Protein AF-A0A1M6ECB6-F1 (afdb_monomer)

Solvent-accessible surface area (backbone atoms only — not comparable to full-atom values): 5348 Å² total; per-residue (Å²): 137,57,71,73,56,55,52,52,49,35,57,61,34,40,77,79,31,85,49,65,66,61,19,48,52,50,44,52,53,49,51,54,52,50,51,51,55,46,53,62,47,52,77,69,51,82,44,76,65,56,56,51,51,54,52,51,50,52,52,47,54,53,52,53,52,50,50,52,50,51,52,48,52,52,54,52,52,54,52,50,53,53,52,51,52,52,51,54,52,52,50,55,66,70,75,104

Structure (mmCIF, N/CA/C/O backbone):
data_AF-A0A1M6ECB6-F1
#
_entry.id   AF-A0A1M6ECB6-F1
#
loop_
_atom_site.group_PDB
_atom_site.id
_atom_site.type_symbol
_atom_site.label_atom_id
_atom_site.label_alt_id
_atom_site.label_comp_id
_atom_site.label_asym_id
_atom_site.label_entity_id
_atom_site.label_seq_id
_atom_site.pdbx_PDB_ins_code
_atom_site.Cartn_x
_atom_site.Cartn_y
_atom_site.Cartn_z
_atom_site.occupancy
_atom_site.B_iso_or_equiv
_atom_site.auth_seq_id
_atom_site.auth_comp_id
_atom_site.auth_asym_id
_atom_site.auth_atom_id
_atom_site.pdbx_PDB_model_num
ATOM 1 N N . MET A 1 1 ? -12.349 -4.575 23.690 1.00 64.19 1 MET A N 1
ATOM 2 C CA . MET A 1 1 ? -11.792 -4.451 25.062 1.00 64.19 1 MET A CA 1
ATOM 3 C C . MET A 1 1 ? -11.896 -5.783 25.815 1.00 64.19 1 MET A C 1
ATOM 5 O O . MET A 1 1 ? -12.704 -6.610 25.415 1.00 64.19 1 MET A O 1
ATOM 9 N N . ASP A 1 2 ? -11.083 -6.018 26.854 1.00 83.31 2 ASP A N 1
ATOM 10 C CA . ASP A 1 2 ? -11.128 -7.253 27.667 1.00 83.31 2 ASP A CA 1
ATOM 11 C C . ASP A 1 2 ? -12.127 -7.146 28.839 1.00 83.31 2 ASP A C 1
ATOM 13 O O . ASP A 1 2 ? -12.254 -6.082 29.453 1.00 83.31 2 ASP A O 1
ATOM 17 N N . ALA A 1 3 ? -12.793 -8.252 29.190 1.00 81.19 3 ALA A N 1
ATOM 18 C CA . ALA A 1 3 ? -13.881 -8.305 30.174 1.00 81.19 3 ALA A CA 1
ATOM 19 C C . ALA A 1 3 ? -13.452 -7.855 31.583 1.00 81.19 3 ALA A C 1
ATOM 21 O O . ALA A 1 3 ? -14.228 -7.227 32.307 1.00 81.19 3 ALA A O 1
ATOM 22 N N . ALA A 1 4 ? -12.197 -8.117 31.962 1.00 84.38 4 ALA A N 1
ATOM 23 C CA . ALA A 1 4 ? -11.634 -7.648 33.227 1.00 84.38 4 ALA A CA 1
ATOM 24 C C . ALA A 1 4 ? -11.542 -6.113 33.291 1.00 84.38 4 ALA A C 1
ATOM 26 O O . ALA A 1 4 ? -11.689 -5.517 34.359 1.00 84.38 4 ALA A O 1
ATOM 27 N N . THR A 1 5 ? -11.336 -5.462 32.145 1.00 83.94 5 THR A N 1
ATOM 28 C CA . THR A 1 5 ? -11.212 -4.003 32.045 1.00 83.94 5 THR A CA 1
ATOM 29 C C . THR A 1 5 ? -12.583 -3.331 32.116 1.00 83.94 5 THR A C 1
ATOM 31 O O . THR A 1 5 ? -12.740 -2.372 32.871 1.00 83.94 5 THR A O 1
ATOM 34 N N . SER A 1 6 ? -13.591 -3.878 31.425 1.00 83.19 6 SER A N 1
ATOM 35 C CA . SER A 1 6 ? -14.990 -3.426 31.520 1.00 83.19 6 SER A CA 1
ATOM 36 C C . SER A 1 6 ? -15.527 -3.514 32.945 1.00 83.19 6 SER A C 1
ATOM 38 O O . SER A 1 6 ? -16.164 -2.583 33.437 1.00 83.19 6 SER A O 1
ATOM 40 N N . LEU A 1 7 ? -15.226 -4.611 33.648 1.00 86.19 7 LEU A N 1
ATOM 41 C CA . LEU A 1 7 ? -15.653 -4.797 35.034 1.00 86.19 7 LEU A CA 1
ATOM 42 C C . LEU A 1 7 ? -15.038 -3.744 35.964 1.00 86.19 7 LEU A C 1
ATOM 44 O O . LEU A 1 7 ? -15.722 -3.198 36.826 1.00 86.19 7 LEU A O 1
ATOM 48 N N . LYS A 1 8 ? -13.757 -3.427 35.763 1.00 87.25 8 LYS A N 1
ATOM 49 C CA . LYS A 1 8 ? -13.040 -2.418 36.549 1.00 87.25 8 LYS A CA 1
ATOM 50 C C . LYS A 1 8 ? -13.569 -1.005 36.283 1.00 87.25 8 LYS A C 1
ATOM 52 O O . LYS A 1 8 ? -13.735 -0.230 37.220 1.00 87.25 8 LYS A O 1
ATOM 57 N N . LEU A 1 9 ? -13.886 -0.694 35.024 1.00 85.25 9 LEU A N 1
ATOM 58 C CA . LEU A 1 9 ? -14.574 0.539 34.631 1.00 85.25 9 LEU A CA 1
ATOM 59 C C . LEU A 1 9 ? -15.943 0.645 35.301 1.00 85.25 9 LEU A C 1
ATOM 61 O O . LEU A 1 9 ? -16.254 1.676 35.885 1.00 85.25 9 LEU A O 1
ATOM 65 N N . PHE A 1 10 ? -16.732 -0.426 35.291 1.00 85.81 10 PHE A N 1
ATOM 66 C CA . PHE A 1 10 ? -18.035 -0.457 35.949 1.00 85.81 10 PHE A CA 1
ATOM 67 C C . PHE A 1 10 ? -17.945 -0.235 37.462 1.00 85.81 10 PHE A C 1
ATOM 69 O O . PHE A 1 10 ? -18.701 0.574 37.995 1.00 85.81 10 PHE A O 1
ATOM 76 N N . GLN A 1 11 ? -16.986 -0.875 38.134 1.00 86.00 11 GLN A N 1
ATOM 77 C CA . GLN A 1 11 ? -16.732 -0.670 39.565 1.00 86.00 11 GLN A CA 1
ATOM 78 C C . GLN A 1 11 ? -16.368 0.786 39.878 1.00 86.00 11 GLN A C 1
ATOM 80 O O . GLN A 1 11 ? -16.989 1.389 40.747 1.00 86.00 11 GLN A O 1
ATOM 85 N N . LEU A 1 12 ? -15.445 1.378 39.111 1.00 86.19 12 LEU A N 1
ATOM 86 C CA . LEU A 1 12 ? -15.081 2.795 39.239 1.00 86.19 12 LEU A CA 1
ATOM 87 C C . LEU A 1 12 ? -16.272 3.722 38.977 1.00 86.19 12 LEU A C 1
ATOM 89 O O . LEU A 1 12 ? -16.418 4.750 39.624 1.00 86.19 12 LEU A O 1
ATOM 93 N N . THR A 1 13 ? -17.141 3.367 38.032 1.00 85.25 13 THR A N 1
ATOM 94 C CA . THR A 1 13 ? -18.304 4.190 37.678 1.00 85.25 13 THR A CA 1
ATOM 95 C C . THR A 1 13 ? -19.378 4.139 38.764 1.00 85.25 13 THR A C 1
ATOM 97 O O . THR A 1 13 ? -20.023 5.152 39.034 1.00 85.25 13 THR A O 1
ATOM 100 N N . GLN A 1 14 ? -19.546 2.992 39.428 1.00 83.88 14 GLN A N 1
ATOM 101 C CA . GLN A 1 14 ? -20.478 2.835 40.547 1.00 83.88 14 GLN A CA 1
ATOM 102 C C . GLN A 1 14 ? -20.122 3.693 41.768 1.00 83.88 14 GLN A C 1
ATOM 104 O O . GLN A 1 14 ? -21.020 4.048 42.529 1.00 83.88 14 GLN A O 1
ATOM 109 N N . GLU A 1 15 ? -18.853 4.072 41.944 1.00 86.50 15 GLU A N 1
ATOM 110 C CA . GLU A 1 15 ? -18.437 4.994 43.013 1.00 86.50 15 GLU A CA 1
ATOM 111 C C . GLU A 1 15 ? -19.048 6.397 42.848 1.00 86.50 15 GLU A C 1
ATOM 113 O O . GLU A 1 15 ? -19.251 7.106 43.834 1.00 86.50 15 GLU A O 1
ATOM 118 N N . PHE A 1 16 ? -19.392 6.787 41.616 1.00 82.12 16 PHE A N 1
ATOM 119 C CA . PHE A 1 16 ? -19.931 8.113 41.286 1.00 82.12 16 PHE A CA 1
ATOM 120 C C . PHE A 1 16 ? -21.388 8.077 40.811 1.00 82.12 16 PHE A C 1
ATOM 122 O O . PHE A 1 16 ? -22.090 9.085 40.894 1.00 82.12 16 PHE A O 1
ATOM 129 N N . ILE A 1 17 ? -21.854 6.926 40.319 1.00 86.94 17 ILE A N 1
ATOM 130 C CA . ILE A 1 17 ? -23.218 6.707 39.839 1.00 86.94 17 ILE A CA 1
ATOM 131 C C . ILE A 1 17 ? -23.828 5.544 40.641 1.00 86.94 17 ILE A C 1
ATOM 133 O O . ILE A 1 17 ? -23.591 4.382 40.314 1.00 86.94 17 ILE A O 1
ATOM 137 N N . PRO A 1 18 ? -24.648 5.836 41.670 1.00 82.25 18 PRO A N 1
ATOM 138 C CA . PRO A 1 18 ? -25.273 4.811 42.516 1.00 82.25 18 PRO A CA 1
ATOM 139 C C . PRO A 1 18 ? -26.247 3.905 41.751 1.00 82.25 18 PRO A C 1
ATOM 141 O O . PRO A 1 18 ? -26.525 2.777 42.154 1.00 82.25 18 PRO A O 1
ATOM 144 N N . ASP A 1 19 ? -26.792 4.422 40.651 1.00 90.12 19 ASP A N 1
ATOM 145 C CA . ASP A 1 19 ? -27.707 3.718 39.764 1.00 90.12 19 ASP A CA 1
ATOM 146 C C . ASP A 1 19 ? -26.923 2.782 38.829 1.00 90.12 19 ASP A C 1
ATOM 148 O O . ASP A 1 19 ? -26.211 3.217 37.919 1.00 90.12 19 ASP A O 1
ATOM 152 N N . ALA A 1 20 ? -27.057 1.477 39.067 1.00 82.19 20 ALA A N 1
ATOM 153 C CA . ALA A 1 20 ? -26.321 0.446 38.347 1.00 82.19 20 ALA A CA 1
ATOM 154 C C . ALA A 1 20 ? -26.656 0.387 36.846 1.00 82.19 20 ALA A C 1
ATOM 156 O O . ALA A 1 20 ? -25.780 0.023 36.057 1.00 82.19 20 ALA A O 1
ATOM 157 N N . GLU A 1 21 ? -27.877 0.744 36.430 1.00 85.94 21 GLU A N 1
ATOM 158 C CA . GLU A 1 21 ? -28.221 0.800 35.003 1.00 85.94 21 GLU A CA 1
ATOM 159 C C . GLU A 1 21 ? -27.511 1.967 34.324 1.00 85.94 21 GLU A C 1
ATOM 161 O O . GLU A 1 21 ? -26.857 1.775 33.298 1.00 85.94 21 GLU A O 1
ATOM 166 N N . LYS A 1 22 ? -27.540 3.153 34.940 1.00 83.62 22 LYS A N 1
ATOM 167 C CA . LYS A 1 22 ? -26.848 4.336 34.406 1.00 83.62 22 LYS A CA 1
ATOM 168 C C . LYS A 1 22 ? -25.334 4.166 34.390 1.00 83.62 22 LYS A C 1
ATOM 170 O O . LYS A 1 22 ? -24.681 4.616 33.452 1.00 83.62 22 LYS A O 1
ATOM 175 N N . ALA A 1 23 ? -24.770 3.490 35.390 1.00 82.00 23 ALA A N 1
ATOM 176 C CA . ALA A 1 23 ? -23.349 3.159 35.415 1.00 82.00 23 ALA A CA 1
ATOM 177 C C . ALA A 1 23 ? -22.966 2.204 34.268 1.00 82.00 23 ALA A C 1
ATOM 179 O O . ALA A 1 23 ? -21.946 2.419 33.615 1.00 82.00 23 ALA A O 1
ATOM 180 N N . ARG A 1 24 ? -23.793 1.189 33.963 1.00 85.44 24 ARG A N 1
ATOM 181 C CA . ARG A 1 24 ? -23.565 0.311 32.796 1.00 85.44 24 ARG A CA 1
ATOM 182 C C . ARG A 1 24 ? -23.679 1.067 31.484 1.00 85.44 24 ARG A C 1
ATOM 184 O O . ARG A 1 24 ? -22.829 0.893 30.616 1.00 85.44 24 ARG A O 1
ATOM 191 N N . GLU A 1 25 ? -24.708 1.897 31.343 1.00 89.50 25 GLU A N 1
ATOM 192 C CA . GLU A 1 25 ? -24.909 2.696 30.136 1.00 89.50 25 GLU A CA 1
ATOM 193 C C . GLU A 1 25 ? -23.716 3.632 29.894 1.00 89.50 25 GLU A C 1
ATOM 195 O O . GLU A 1 25 ? -23.212 3.734 28.777 1.00 89.50 25 GLU A O 1
ATOM 200 N N . PHE A 1 26 ? -23.210 4.265 30.952 1.00 87.56 26 PHE A N 1
ATOM 201 C CA . PHE A 1 26 ? -22.048 5.141 30.871 1.00 87.56 26 PHE A CA 1
ATOM 202 C C . PHE A 1 26 ? -20.777 4.397 30.442 1.00 87.56 26 PHE A C 1
ATOM 204 O O . PHE A 1 26 ? -20.085 4.853 29.531 1.00 87.56 26 PHE A O 1
ATOM 211 N N . VAL A 1 27 ? -20.493 3.233 31.037 1.00 89.56 27 VAL A N 1
ATOM 212 C CA . VAL A 1 27 ? -19.351 2.393 30.632 1.00 89.56 27 VAL A CA 1
ATOM 213 C C . VAL A 1 27 ? -19.480 1.959 29.177 1.00 89.56 27 VAL A C 1
ATOM 215 O O . VAL A 1 27 ? -18.521 2.094 28.423 1.00 89.56 27 VAL A O 1
ATOM 218 N N . SER A 1 28 ? -20.669 1.530 28.753 1.00 89.25 28 SER A N 1
ATOM 219 C CA . SER A 1 28 ? -20.916 1.127 27.366 1.00 89.25 28 SER A CA 1
ATOM 220 C C . SER A 1 28 ? -20.660 2.271 26.377 1.00 89.25 28 SER A C 1
ATOM 222 O O . SER A 1 28 ? -20.015 2.069 25.349 1.00 89.25 28 SER A O 1
ATOM 224 N 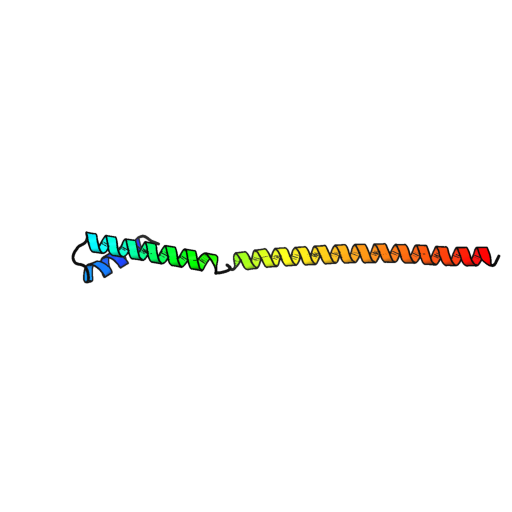N . ARG A 1 29 ? -21.078 3.501 26.706 1.00 90.06 29 ARG A N 1
ATOM 225 C CA . ARG 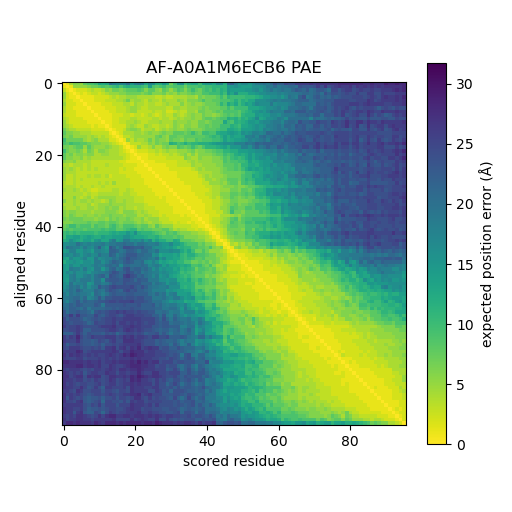A 1 29 ? -20.786 4.687 25.883 1.00 90.06 29 ARG A CA 1
ATOM 226 C C . ARG A 1 29 ? -19.295 5.029 25.848 1.00 90.06 29 ARG A C 1
ATOM 228 O O . ARG A 1 29 ? -18.805 5.477 24.809 1.00 90.06 29 ARG A O 1
ATOM 235 N N . ILE A 1 30 ? -18.570 4.834 26.952 1.00 90.00 30 ILE A N 1
ATOM 236 C CA . ILE A 1 30 ? -17.111 5.009 26.987 1.00 90.00 30 ILE A CA 1
ATOM 237 C C . ILE A 1 30 ? -16.438 4.001 26.066 1.00 90.00 30 ILE A C 1
ATOM 239 O O . ILE A 1 30 ? -15.633 4.405 25.233 1.00 90.00 30 ILE A O 1
ATOM 243 N N . GLU A 1 31 ? -16.782 2.721 26.187 1.00 89.06 31 GLU A N 1
ATOM 244 C CA . GLU A 1 31 ? -16.225 1.653 25.352 1.00 89.06 31 GLU A CA 1
ATOM 245 C C . GLU A 1 31 ? -16.462 1.940 23.873 1.00 89.06 31 GLU A C 1
ATOM 247 O O . GLU A 1 31 ? -15.513 1.968 23.095 1.00 89.06 31 GLU A O 1
ATOM 252 N N . GLN A 1 32 ? -17.695 2.302 23.514 1.00 89.75 32 GLN A N 1
ATOM 253 C CA . GLN A 1 32 ? -18.039 2.674 22.147 1.00 89.75 32 GLN A CA 1
ATOM 254 C C . GLN A 1 32 ? -17.228 3.880 21.647 1.00 89.75 32 GLN A C 1
ATOM 256 O O . GLN A 1 32 ? -16.742 3.878 20.519 1.00 89.75 32 GLN A O 1
ATOM 261 N N . THR A 1 33 ? -17.048 4.911 22.478 1.00 89.31 33 THR A N 1
ATOM 262 C CA . THR A 1 33 ? -16.268 6.103 22.105 1.00 89.31 33 THR A CA 1
ATOM 263 C C . THR A 1 33 ? -14.782 5.779 21.944 1.00 89.31 33 THR A C 1
ATOM 265 O O . THR A 1 33 ? -14.112 6.345 21.077 1.00 89.31 33 THR A O 1
ATOM 268 N N . VAL A 1 34 ? -14.244 4.901 22.793 1.00 88.56 34 VAL A N 1
ATOM 269 C CA . VAL A 1 34 ? -12.846 4.461 22.734 1.00 88.56 34 VAL A CA 1
ATOM 270 C C . VAL A 1 34 ? -12.606 3.639 21.477 1.00 88.56 34 VAL A C 1
ATOM 272 O O . VAL A 1 34 ? -11.661 3.949 20.756 1.00 88.56 34 VAL A O 1
ATOM 275 N N . ASP A 1 35 ? -13.470 2.668 21.184 1.00 87.44 35 ASP A N 1
ATOM 276 C CA . ASP A 1 35 ? -13.366 1.835 19.984 1.00 87.44 35 ASP A CA 1
ATOM 277 C C . ASP A 1 35 ? -13.470 2.698 18.719 1.00 87.44 35 ASP A C 1
ATOM 279 O O . ASP A 1 35 ? -12.607 2.625 17.848 1.00 87.44 35 ASP A O 1
ATOM 283 N N . GLN A 1 36 ? -14.426 3.631 18.668 1.00 86.94 36 GLN A N 1
ATOM 284 C CA . GLN A 1 36 ? -14.579 4.534 17.526 1.00 86.94 36 GLN A CA 1
ATOM 285 C C . GLN A 1 36 ? -13.338 5.418 17.305 1.00 86.94 36 GLN A C 1
ATOM 287 O O . GLN A 1 36 ? -12.854 5.552 16.181 1.00 86.94 36 GLN A O 1
ATOM 292 N N . LYS A 1 37 ? -12.761 5.983 18.375 1.00 84.12 37 LYS A N 1
ATOM 293 C CA . LYS A 1 37 ? -11.514 6.765 18.282 1.00 84.12 37 LYS A CA 1
ATOM 294 C C . LYS A 1 37 ? -10.299 5.909 17.941 1.00 84.12 37 LYS A C 1
ATOM 296 O O . LYS A 1 37 ? -9.348 6.416 17.339 1.00 84.12 37 LYS A O 1
ATOM 301 N N . PHE A 1 38 ? -10.286 4.657 18.385 1.00 84.38 38 PHE A N 1
ATOM 302 C CA . PHE A 1 38 ? -9.224 3.718 18.066 1.00 84.38 38 PHE A CA 1
ATOM 303 C C . PHE A 1 38 ? -9.266 3.360 16.582 1.00 84.38 38 PHE A C 1
ATOM 305 O O . PHE A 1 38 ? -8.234 3.471 15.929 1.00 84.38 38 PHE A O 1
ATOM 312 N N . ASP A 1 39 ? -10.440 3.063 16.029 1.00 82.38 39 ASP A N 1
ATOM 313 C CA . ASP A 1 39 ? -10.629 2.769 14.605 1.00 82.38 39 ASP A CA 1
ATOM 314 C C . ASP A 1 39 ? -10.272 3.969 13.716 1.00 82.38 39 ASP A C 1
ATOM 316 O O . ASP A 1 39 ? -9.537 3.830 12.734 1.00 82.38 39 ASP A O 1
ATOM 320 N N . GLU A 1 40 ? -10.706 5.176 14.094 1.00 79.88 40 GLU A N 1
ATOM 321 C CA . GLU A 1 40 ? -10.332 6.414 13.397 1.00 79.88 40 GLU A CA 1
ATOM 322 C C . GLU A 1 40 ? -8.812 6.608 13.343 1.00 79.88 40 GLU A C 1
ATOM 324 O O . GLU A 1 40 ? -8.264 7.000 12.312 1.00 79.88 40 GLU A O 1
ATOM 329 N N . LYS A 1 41 ? -8.106 6.319 14.443 1.00 75.62 41 LYS A N 1
ATOM 330 C CA . LYS A 1 41 ? -6.644 6.445 14.502 1.00 75.62 41 LYS A CA 1
ATOM 331 C C . LYS A 1 41 ? -5.921 5.270 13.853 1.00 75.62 41 LYS A C 1
ATOM 333 O O . LYS A 1 41 ? -4.872 5.488 13.255 1.00 75.62 41 LYS A O 1
ATOM 338 N N . SER A 1 42 ? -6.463 4.059 13.938 1.00 75.44 42 SER A N 1
ATOM 339 C CA . SER A 1 42 ? -5.887 2.852 13.342 1.00 75.44 42 SER A CA 1
ATOM 340 C C . SER A 1 42 ? -5.790 2.977 11.825 1.00 75.44 42 SER A C 1
ATOM 342 O O . SER A 1 42 ? -4.805 2.540 11.246 1.00 75.44 42 SER A O 1
ATOM 344 N N . ASN A 1 43 ? -6.760 3.632 11.186 1.00 66.38 43 ASN A N 1
ATOM 345 C CA . ASN A 1 43 ? -6.731 3.871 9.741 1.00 66.38 43 ASN A CA 1
ATOM 346 C C . ASN A 1 43 ? -5.695 4.923 9.304 1.00 66.38 43 ASN A C 1
ATOM 348 O O . ASN A 1 43 ? -5.325 4.972 8.135 1.00 66.38 43 ASN A O 1
ATOM 352 N N . ILE A 1 44 ? -5.233 5.777 10.222 1.00 68.00 44 ILE A N 1
ATOM 353 C CA . ILE A 1 44 ? -4.229 6.820 9.945 1.00 68.00 44 ILE A CA 1
ATOM 354 C C . ILE A 1 44 ? -2.817 6.318 10.275 1.00 68.00 44 ILE A C 1
ATOM 356 O O . ILE A 1 44 ? -1.828 6.770 9.696 1.00 68.00 44 ILE A O 1
ATOM 360 N N . LEU A 1 45 ? -2.702 5.396 11.230 1.00 70.44 45 LEU A N 1
ATOM 361 C CA . LEU A 1 45 ? -1.428 4.861 11.678 1.00 70.44 45 LEU A CA 1
ATOM 362 C C . LEU A 1 45 ? -0.985 3.724 10.761 1.00 70.44 45 LEU A C 1
ATOM 364 O O . LEU A 1 45 ? -1.479 2.606 10.852 1.00 70.44 45 LEU A O 1
ATOM 368 N N . VAL A 1 46 ? 0.015 4.004 9.928 1.00 70.44 46 VAL A N 1
ATOM 369 C CA . VAL A 1 46 ? 0.725 2.966 9.177 1.00 70.44 46 VAL A CA 1
ATOM 370 C C . VAL A 1 46 ? 1.335 1.977 10.171 1.00 70.44 46 VAL A C 1
ATOM 372 O O . VAL A 1 46 ? 2.137 2.356 11.033 1.00 70.44 46 VAL A O 1
ATOM 375 N N . THR A 1 47 ? 0.960 0.703 10.072 1.00 75.12 47 THR A N 1
ATOM 376 C CA . THR A 1 47 ? 1.506 -0.323 10.958 1.00 75.12 47 THR A CA 1
ATOM 377 C C . THR A 1 47 ? 2.902 -0.742 10.498 1.00 75.12 47 THR A C 1
ATOM 379 O O . THR A 1 47 ? 3.297 -0.587 9.341 1.00 75.12 47 THR A O 1
ATOM 382 N N . LYS A 1 48 ? 3.686 -1.334 11.406 1.00 70.88 48 LYS A N 1
ATOM 383 C CA . LYS A 1 48 ? 5.014 -1.875 11.065 1.00 70.88 48 LYS A CA 1
ATOM 384 C C . LYS A 1 48 ? 4.946 -2.925 9.944 1.00 70.88 48 LYS A C 1
ATOM 386 O O . LYS A 1 48 ? 5.901 -3.058 9.181 1.00 70.88 48 LYS A O 1
ATOM 391 N N . ASN A 1 49 ? 3.833 -3.652 9.850 1.00 74.00 49 ASN A N 1
ATOM 392 C CA . ASN A 1 49 ? 3.607 -4.647 8.806 1.00 74.00 49 ASN A CA 1
ATOM 393 C C . ASN A 1 49 ? 3.364 -3.986 7.444 1.00 74.00 49 ASN A C 1
ATOM 395 O O . ASN A 1 49 ? 3.920 -4.455 6.452 1.00 74.00 49 ASN A O 1
ATOM 399 N N . ASP A 1 50 ? 2.625 -2.875 7.409 1.00 72.12 50 ASP A N 1
ATOM 400 C CA . ASP A 1 50 ? 2.368 -2.114 6.179 1.00 72.12 50 ASP A CA 1
ATOM 401 C C . ASP A 1 50 ? 3.674 -1.553 5.608 1.00 72.12 50 ASP A C 1
ATOM 403 O O . ASP A 1 50 ? 3.999 -1.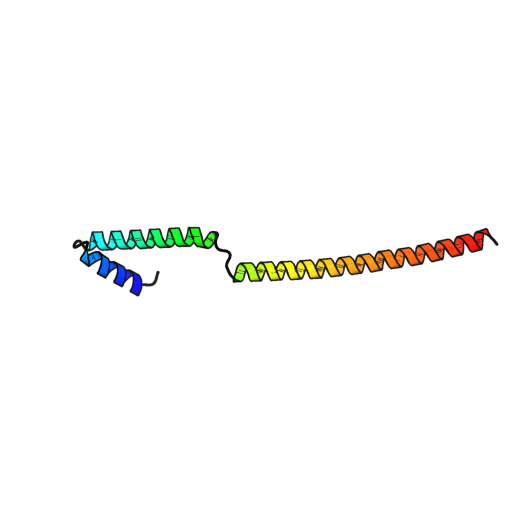793 4.446 1.00 72.12 50 ASP A O 1
ATOM 407 N N . LEU A 1 51 ? 4.506 -0.940 6.462 1.00 78.44 51 LEU A N 1
ATOM 408 C CA . LEU A 1 51 ? 5.844 -0.471 6.078 1.00 78.44 51 LEU A CA 1
ATOM 409 C C . LEU A 1 51 ? 6.728 -1.603 5.544 1.00 78.44 51 LEU A C 1
ATOM 411 O O . LEU A 1 51 ? 7.480 -1.419 4.587 1.00 78.44 51 LEU A O 1
ATOM 415 N N . HIS A 1 52 ? 6.673 -2.780 6.170 1.00 79.56 52 HIS A N 1
ATOM 416 C CA . HIS A 1 52 ? 7.474 -3.919 5.734 1.00 79.56 52 HIS A CA 1
ATOM 417 C C . HIS A 1 52 ? 7.020 -4.453 4.369 1.00 79.56 52 HIS A C 1
ATOM 419 O O . HIS A 1 52 ? 7.860 -4.796 3.530 1.00 79.56 52 HIS A O 1
ATOM 425 N N . SER A 1 53 ? 5.706 -4.493 4.139 1.00 82.44 53 SER A N 1
ATOM 426 C CA . SER A 1 53 ? 5.106 -4.885 2.865 1.00 82.44 53 SER A CA 1
ATOM 427 C C . SER A 1 53 ? 5.516 -3.927 1.744 1.00 82.44 53 SER A C 1
ATOM 429 O O . SER A 1 53 ? 6.106 -4.367 0.754 1.00 82.44 53 SER A O 1
ATOM 431 N N . GLU A 1 54 ? 5.322 -2.618 1.934 1.0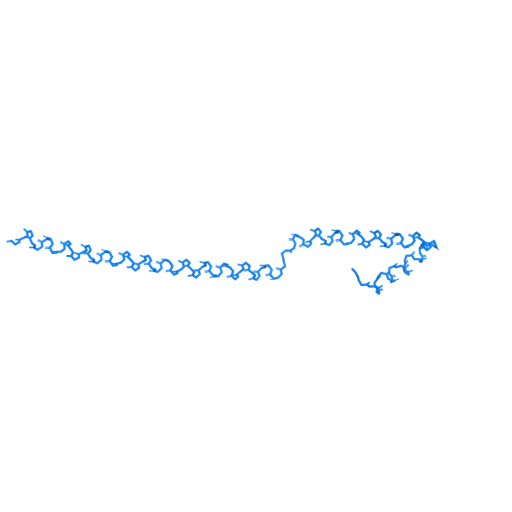0 84.00 54 GLU A N 1
ATOM 432 C CA . GLU A 1 54 ? 5.706 -1.599 0.947 1.00 84.00 54 GLU A CA 1
ATOM 433 C C . GLU A 1 54 ? 7.209 -1.620 0.659 1.00 84.00 54 GLU A C 1
ATOM 435 O O . GLU A 1 54 ? 7.633 -1.586 -0.496 1.00 84.00 54 GLU A O 1
ATOM 440 N N . MET A 1 55 ? 8.048 -1.757 1.690 1.00 85.12 55 MET A N 1
ATOM 441 C CA . MET A 1 55 ? 9.497 -1.804 1.499 1.00 85.12 55 MET A CA 1
ATOM 442 C C . MET A 1 55 ? 9.944 -3.054 0.729 1.00 85.12 55 MET A C 1
ATOM 444 O O . MET A 1 55 ? 10.916 -3.006 -0.030 1.00 85.12 55 MET A O 1
ATOM 448 N N . THR A 1 56 ? 9.243 -4.174 0.901 1.00 87.12 56 THR A N 1
ATOM 449 C CA . THR A 1 56 ? 9.502 -5.403 0.141 1.00 87.12 56 THR A CA 1
ATOM 450 C C . THR A 1 56 ? 9.093 -5.239 -1.321 1.00 87.12 56 THR A C 1
ATOM 452 O O . THR A 1 56 ? 9.857 -5.628 -2.208 1.00 87.12 56 THR A O 1
ATOM 455 N N . GLN A 1 57 ? 7.945 -4.608 -1.585 1.00 88.00 57 GLN A N 1
ATOM 456 C CA . GLN A 1 57 ? 7.497 -4.288 -2.943 1.00 88.00 57 GLN A CA 1
ATOM 457 C C . GLN A 1 57 ? 8.474 -3.336 -3.644 1.00 88.00 57 GLN A C 1
ATOM 459 O O . GLN A 1 57 ? 8.963 -3.664 -4.723 1.00 88.00 57 GLN A O 1
ATOM 464 N N . LEU A 1 58 ? 8.889 -2.252 -2.982 1.00 90.31 58 LEU A N 1
ATOM 465 C CA . LEU A 1 58 ? 9.889 -1.311 -3.503 1.00 90.31 58 LEU A CA 1
ATOM 466 C C . LEU A 1 58 ? 11.220 -1.989 -3.848 1.00 90.31 58 LEU A C 1
ATOM 468 O O . LEU A 1 58 ? 11.838 -1.691 -4.869 1.00 90.31 58 LEU A O 1
ATOM 472 N N . ARG A 1 59 ? 11.691 -2.918 -3.007 1.00 88.75 59 ARG A N 1
ATOM 473 C CA . ARG A 1 59 ? 12.918 -3.683 -3.291 1.00 88.75 59 ARG A CA 1
ATOM 474 C C . ARG A 1 59 ? 12.769 -4.569 -4.520 1.00 88.75 59 ARG A C 1
ATOM 476 O O . ARG A 1 59 ? 13.728 -4.687 -5.282 1.00 88.75 59 ARG A O 1
ATOM 483 N N . LYS A 1 60 ? 11.599 -5.181 -4.704 1.00 90.81 60 LYS A N 1
ATOM 484 C CA . LYS A 1 60 ? 11.305 -6.009 -5.872 1.00 90.81 60 LYS A CA 1
ATOM 485 C C . LYS A 1 60 ? 11.261 -5.163 -7.144 1.00 90.81 60 LYS A C 1
ATOM 487 O O . LYS A 1 60 ? 11.990 -5.472 -8.078 1.00 90.81 60 LYS A O 1
ATOM 492 N N . GLU A 1 61 ? 10.529 -4.053 -7.137 1.00 88.94 61 GLU A N 1
ATOM 493 C CA . GLU A 1 61 ? 10.474 -3.119 -8.271 1.00 88.94 61 GLU A CA 1
ATOM 494 C C . GLU A 1 61 ? 11.860 -2.572 -8.636 1.00 88.94 61 GLU A C 1
ATOM 496 O O . GLU A 1 61 ? 12.221 -2.501 -9.809 1.00 88.94 61 GLU A O 1
ATOM 501 N N . MET A 1 62 ? 12.693 -2.247 -7.640 1.00 86.69 62 MET A N 1
ATOM 502 C CA . MET A 1 62 ? 14.080 -1.843 -7.885 1.00 86.69 62 MET A CA 1
ATOM 503 C C . MET A 1 62 ? 14.928 -2.959 -8.506 1.00 86.69 62 MET A C 1
ATOM 505 O O . MET A 1 62 ? 15.786 -2.675 -9.344 1.00 86.69 62 MET A O 1
ATOM 509 N N . ALA A 1 63 ? 14.743 -4.211 -8.085 1.00 87.12 63 ALA A N 1
ATOM 510 C CA . ALA A 1 63 ? 15.460 -5.347 -8.655 1.00 87.12 63 ALA A CA 1
ATOM 511 C C . ALA A 1 63 ? 15.029 -5.609 -10.107 1.00 87.12 63 ALA A C 1
ATOM 513 O O . ALA A 1 63 ? 15.887 -5.791 -10.974 1.00 87.12 63 ALA A O 1
ATOM 514 N N . ASP A 1 64 ? 13.726 -5.544 -10.376 1.00 87.06 64 ASP A N 1
ATOM 515 C CA . ASP A 1 64 ? 13.152 -5.732 -11.707 1.00 87.06 64 ASP A CA 1
ATOM 516 C C . ASP A 1 64 ? 13.609 -4.612 -12.661 1.00 87.06 64 ASP A C 1
ATOM 518 O O . ASP A 1 64 ? 14.160 -4.896 -13.727 1.00 87.06 64 ASP A O 1
ATOM 522 N N . ASN A 1 65 ? 13.558 -3.346 -12.229 1.00 86.00 65 ASN A N 1
ATOM 523 C CA . ASN A 1 65 ? 14.054 -2.209 -13.017 1.00 86.00 65 ASN A CA 1
ATOM 524 C C . ASN A 1 65 ? 15.556 -2.302 -13.325 1.00 86.00 65 ASN A C 1
ATOM 526 O O . ASN A 1 65 ? 15.997 -1.952 -14.425 1.00 86.00 65 ASN A O 1
ATOM 530 N N . LYS A 1 66 ? 16.369 -2.785 -12.376 1.00 87.25 66 LYS A N 1
ATOM 531 C CA . LYS A 1 66 ? 17.801 -3.026 -12.620 1.00 87.25 66 LYS A CA 1
ATOM 532 C C . LYS A 1 66 ? 18.014 -4.105 -13.678 1.00 87.25 66 LYS A C 1
ATOM 534 O O . LYS A 1 66 ? 18.877 -3.943 -14.540 1.00 87.25 66 LYS A O 1
ATOM 539 N N . ASN A 1 67 ? 17.238 -5.184 -13.627 1.00 88.12 67 ASN A N 1
ATOM 540 C CA . ASN A 1 67 ? 17.315 -6.269 -14.601 1.00 88.12 67 ASN A CA 1
ATOM 541 C C . ASN A 1 67 ? 16.940 -5.792 -16.011 1.00 88.12 67 ASN A C 1
ATOM 543 O O . ASN A 1 67 ? 17.651 -6.081 -16.973 1.00 88.12 67 ASN A O 1
ATOM 547 N N . ASP A 1 68 ? 15.872 -5.009 -16.138 1.00 89.25 68 ASP A N 1
ATOM 548 C CA . ASP A 1 68 ? 15.439 -4.484 -17.435 1.00 89.25 68 ASP A CA 1
ATOM 549 C C . ASP A 1 68 ? 16.424 -3.460 -18.001 1.00 89.25 68 ASP A C 1
ATOM 551 O O . ASP A 1 68 ? 16.742 -3.497 -19.192 1.00 89.25 68 ASP A O 1
ATOM 555 N N . THR A 1 69 ? 17.019 -2.631 -17.139 1.00 89.62 69 THR A N 1
ATOM 556 C CA . THR A 1 69 ? 18.109 -1.727 -17.533 1.00 89.62 69 THR A CA 1
ATOM 557 C C . THR A 1 69 ? 19.311 -2.507 -18.073 1.00 89.62 69 THR A C 1
ATOM 559 O O . THR A 1 69 ? 19.857 -2.156 -19.118 1.00 89.62 69 THR A O 1
ATOM 562 N N . LEU A 1 70 ? 19.713 -3.596 -17.408 1.00 88.56 70 LEU A N 1
ATOM 563 C CA . LEU A 1 70 ? 20.816 -4.445 -17.867 1.00 88.56 70 LEU A CA 1
ATOM 564 C C . LEU A 1 70 ? 20.519 -5.093 -19.222 1.00 88.56 70 LEU A C 1
ATOM 566 O O . LEU A 1 70 ? 21.361 -5.046 -20.118 1.00 88.56 70 LEU A O 1
ATOM 570 N N . LYS A 1 71 ? 19.319 -5.656 -19.400 1.00 90.81 71 LYS A N 1
ATOM 571 C CA . LYS A 1 71 ? 18.898 -6.230 -20.686 1.00 90.81 71 LYS A CA 1
ATOM 572 C C . LYS A 1 71 ? 18.926 -5.189 -21.800 1.00 90.81 71 LYS A C 1
ATOM 574 O O . LYS A 1 71 ? 19.423 -5.479 -22.886 1.00 90.81 71 LYS A O 1
ATOM 579 N N . PHE A 1 72 ? 18.439 -3.979 -21.525 1.00 91.56 72 PHE A N 1
ATOM 580 C CA . PHE A 1 72 ? 18.449 -2.886 -22.490 1.00 91.56 72 PHE A CA 1
ATOM 581 C C . PHE A 1 72 ? 19.875 -2.486 -22.886 1.00 91.56 72 PHE A C 1
ATOM 583 O O . PHE A 1 72 ? 20.173 -2.387 -24.074 1.00 91.56 72 PHE A O 1
ATOM 590 N N . ILE A 1 73 ? 20.781 -2.338 -21.913 1.00 91.75 73 ILE A N 1
ATOM 591 C CA . ILE A 1 73 ? 22.196 -2.027 -22.172 1.00 91.75 73 ILE A CA 1
ATOM 592 C C . ILE A 1 73 ? 22.837 -3.100 -23.059 1.00 91.75 73 ILE A C 1
ATOM 594 O O . ILE A 1 73 ? 23.510 -2.765 -24.033 1.00 91.75 73 ILE A O 1
ATOM 598 N N . VAL A 1 74 ? 22.605 -4.382 -22.764 1.00 92.38 74 VAL A N 1
ATOM 599 C CA . VAL A 1 74 ? 23.131 -5.490 -23.576 1.00 92.38 74 VAL A CA 1
ATOM 600 C C . VAL A 1 74 ? 22.569 -5.443 -24.998 1.00 92.38 74 VAL A C 1
ATOM 602 O O . VAL A 1 74 ? 23.326 -5.564 -25.960 1.00 92.38 74 VAL A O 1
ATOM 605 N N . MET A 1 75 ? 21.262 -5.222 -25.148 1.00 92.69 75 MET A N 1
ATOM 606 C CA . MET A 1 75 ? 20.605 -5.153 -26.454 1.00 92.69 75 MET A CA 1
ATOM 607 C C . MET A 1 75 ? 21.155 -4.007 -27.315 1.00 92.69 75 MET A C 1
ATOM 609 O O . MET A 1 75 ? 21.504 -4.218 -28.478 1.00 92.69 75 MET A O 1
AT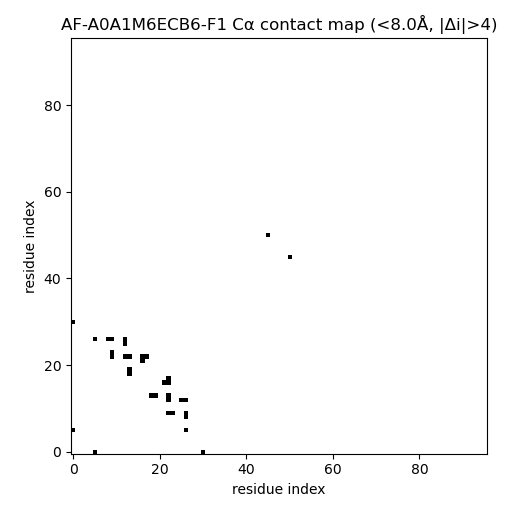OM 613 N N . VAL A 1 76 ? 21.284 -2.810 -26.737 1.00 93.50 76 VAL A N 1
ATOM 614 C CA . VAL A 1 76 ? 21.850 -1.641 -27.424 1.00 93.50 76 VAL A CA 1
ATOM 615 C C . VAL A 1 76 ? 23.319 -1.874 -27.771 1.00 93.50 76 VAL A C 1
ATOM 617 O O . VAL A 1 76 ? 23.725 -1.603 -28.902 1.00 93.50 76 VAL A O 1
ATOM 620 N N . GLY A 1 77 ? 24.105 -2.426 -26.842 1.00 91.00 77 GLY A N 1
ATOM 621 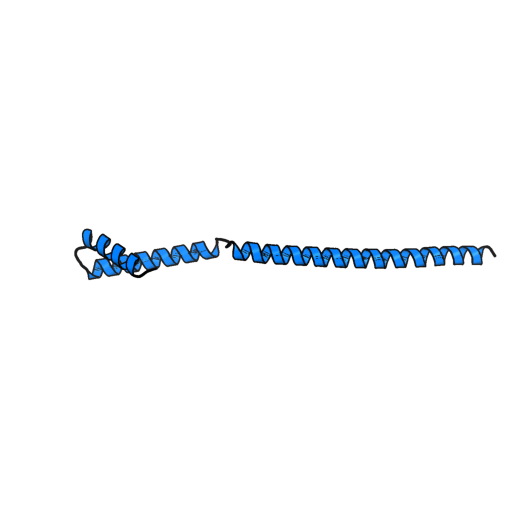C CA . GLY A 1 77 ? 25.518 -2.730 -27.066 1.00 91.00 77 GLY A CA 1
ATOM 622 C C . GLY A 1 77 ? 25.733 -3.695 -28.235 1.00 91.00 77 GLY A C 1
ATOM 623 O O . GLY A 1 77 ? 26.562 -3.433 -29.105 1.00 91.00 77 GLY A O 1
ATOM 624 N N . LEU A 1 78 ? 24.939 -4.769 -28.320 1.00 92.31 78 LEU A N 1
ATOM 625 C CA . LEU A 1 78 ? 24.999 -5.707 -29.448 1.00 92.31 78 LEU A CA 1
ATOM 626 C C . LEU A 1 78 ? 24.634 -5.035 -30.779 1.00 92.31 78 LEU A C 1
ATOM 628 O O . LEU A 1 78 ? 25.327 -5.236 -31.779 1.00 92.31 78 LEU A O 1
ATOM 632 N N . GLY A 1 79 ? 23.594 -4.196 -30.795 1.00 92.94 79 GLY A N 1
ATOM 633 C CA . GLY A 1 79 ? 23.205 -3.441 -31.989 1.00 92.94 79 GLY A CA 1
ATOM 634 C C . GLY A 1 79 ? 24.306 -2.493 -32.479 1.00 92.94 79 GLY A C 1
ATOM 635 O O . GLY A 1 79 ? 24.574 -2.417 -33.681 1.00 92.94 79 GLY A O 1
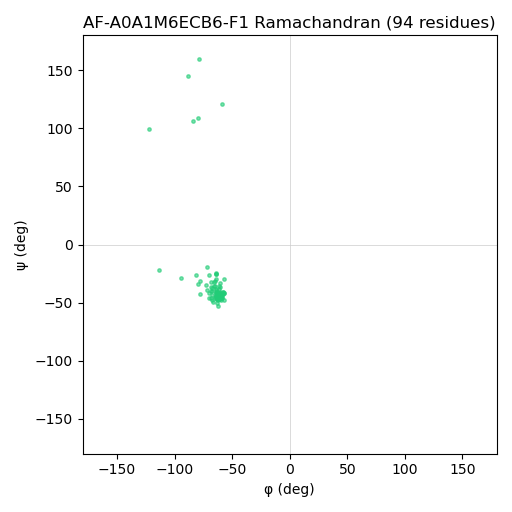ATOM 636 N N . GLN A 1 80 ? 25.000 -1.818 -31.558 1.00 90.75 80 GLN A N 1
ATOM 637 C CA . GLN A 1 80 ? 26.119 -0.934 -31.893 1.00 90.75 80 GLN A CA 1
ATOM 638 C C . GLN A 1 80 ? 27.290 -1.700 -32.516 1.00 90.75 80 GLN A C 1
ATOM 640 O O . GLN A 1 80 ? 27.825 -1.256 -33.530 1.00 90.75 80 GLN A O 1
ATOM 645 N N . VAL A 1 81 ? 27.6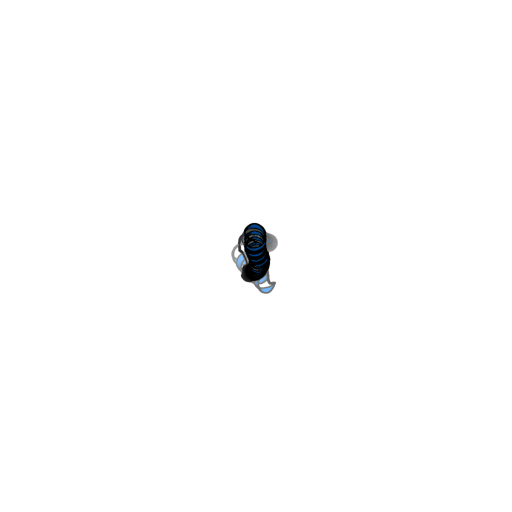50 -2.869 -31.974 1.00 93.31 81 VAL A N 1
ATOM 646 C CA . VAL A 1 81 ? 28.734 -3.702 -32.527 1.00 93.31 81 VAL A CA 1
ATOM 647 C C . VAL A 1 81 ? 28.427 -4.120 -33.966 1.00 93.31 81 VAL A C 1
ATOM 649 O O . VAL A 1 81 ? 29.272 -3.949 -34.845 1.00 93.31 81 VAL A O 1
ATOM 652 N N . ILE A 1 82 ? 27.209 -4.604 -34.233 1.00 94.00 82 ILE A N 1
ATOM 653 C CA . ILE A 1 82 ? 26.784 -4.999 -35.587 1.00 94.00 82 ILE A CA 1
ATOM 654 C C . ILE A 1 82 ? 26.858 -3.805 -36.544 1.00 94.00 82 ILE A C 1
ATOM 656 O O . ILE A 1 82 ? 27.379 -3.927 -37.653 1.00 94.00 82 ILE A O 1
ATOM 660 N N . THR A 1 83 ? 26.382 -2.640 -36.101 1.00 94.19 83 THR A N 1
ATOM 661 C CA . THR A 1 83 ? 26.379 -1.414 -36.910 1.00 94.19 83 THR A CA 1
ATOM 662 C C . THR A 1 83 ? 27.798 -0.971 -37.270 1.00 94.19 83 THR A C 1
ATOM 664 O O . THR A 1 83 ? 28.064 -0.649 -38.427 1.00 94.19 83 THR A O 1
ATOM 667 N N . ILE A 1 84 ? 28.732 -1.004 -36.311 1.00 95.00 84 ILE A N 1
ATOM 668 C CA . ILE A 1 84 ? 30.139 -0.640 -36.540 1.00 95.00 84 ILE A CA 1
ATOM 669 C C . ILE A 1 84 ? 30.793 -1.602 -37.538 1.00 95.00 84 ILE A C 1
ATOM 671 O O . ILE A 1 84 ? 31.440 -1.155 -38.484 1.00 95.00 84 ILE A O 1
ATOM 675 N N . ILE A 1 85 ? 30.600 -2.914 -37.370 1.00 94.94 85 ILE A N 1
ATOM 676 C CA . ILE A 1 85 ? 31.157 -3.921 -38.287 1.00 94.94 85 ILE A CA 1
ATOM 677 C C . ILE A 1 85 ? 30.601 -3.727 -39.703 1.00 94.94 85 ILE A C 1
ATOM 679 O O . ILE A 1 85 ? 31.366 -3.719 -40.670 1.00 94.94 85 ILE A O 1
ATOM 683 N N . GLY A 1 86 ? 29.287 -3.525 -39.831 1.00 94.88 86 GLY A N 1
ATOM 684 C CA . GLY A 1 86 ? 28.639 -3.265 -41.115 1.00 94.88 86 GLY A CA 1
ATOM 685 C C . GLY A 1 86 ? 29.185 -2.013 -41.803 1.00 94.88 86 GLY A C 1
ATOM 686 O O . GLY A 1 86 ? 29.488 -2.052 -42.995 1.00 94.88 86 GLY A O 1
ATOM 687 N N . ALA A 1 87 ? 29.387 -0.930 -41.048 1.00 94.62 87 ALA A N 1
ATOM 688 C CA . ALA A 1 87 ? 29.974 0.302 -41.567 1.00 94.62 87 ALA A CA 1
ATOM 689 C C . ALA A 1 87 ? 31.410 0.090 -42.077 1.00 94.62 87 ALA A C 1
ATOM 691 O O . ALA A 1 87 ? 31.736 0.527 -43.180 1.00 94.62 87 ALA A O 1
ATOM 692 N N . ILE A 1 88 ? 32.256 -0.625 -41.325 1.00 95.12 88 ILE A N 1
ATOM 693 C CA . ILE A 1 88 ? 33.639 -0.924 -41.737 1.00 95.12 88 ILE A CA 1
ATOM 694 C C . ILE A 1 88 ? 33.659 -1.742 -43.035 1.00 95.12 88 ILE A C 1
ATOM 696 O O . ILE A 1 88 ? 34.402 -1.411 -43.959 1.00 95.12 88 ILE A O 1
ATOM 700 N N . LEU A 1 89 ? 32.830 -2.785 -43.137 1.00 95.06 89 LEU A N 1
ATOM 701 C CA . LEU A 1 89 ? 32.757 -3.621 -44.340 1.00 95.06 89 LEU A CA 1
ATOM 702 C C . LEU A 1 89 ? 32.264 -2.833 -45.559 1.00 95.06 89 LEU A C 1
ATOM 704 O O . LEU A 1 89 ? 32.816 -2.993 -46.648 1.00 95.06 89 LEU A O 1
ATOM 708 N N . ALA A 1 90 ? 31.267 -1.961 -45.380 1.00 94.56 90 ALA A N 1
ATOM 709 C CA . ALA A 1 90 ? 30.773 -1.092 -46.444 1.00 94.56 90 ALA A CA 1
ATOM 710 C C . ALA A 1 90 ? 31.869 -0.146 -46.960 1.00 94.56 90 ALA A C 1
ATOM 712 O O . ALA A 1 90 ? 32.021 0.005 -48.169 1.00 94.56 90 ALA A O 1
ATOM 713 N N . ILE A 1 91 ? 32.673 0.431 -46.059 1.00 95.06 91 ILE A N 1
ATOM 714 C CA . ILE A 1 91 ? 33.810 1.286 -46.426 1.00 95.06 91 ILE A CA 1
ATOM 715 C C . ILE A 1 91 ? 34.862 0.491 -47.209 1.00 95.06 91 ILE A C 1
ATOM 717 O O . ILE A 1 91 ? 35.309 0.948 -48.258 1.00 95.06 91 ILE A O 1
ATOM 721 N N . ILE A 1 92 ? 35.238 -0.706 -46.745 1.00 94.94 92 ILE A N 1
ATOM 722 C CA . ILE A 1 92 ? 36.219 -1.556 -47.444 1.00 94.94 92 ILE A CA 1
ATOM 723 C C . ILE A 1 92 ? 35.732 -1.902 -48.856 1.00 94.94 92 ILE A C 1
ATOM 725 O O . ILE A 1 92 ? 36.513 -1.832 -49.801 1.00 94.94 92 ILE A O 1
ATOM 729 N N . ASN A 1 93 ? 34.453 -2.254 -49.005 1.00 93.12 93 ASN A N 1
ATOM 730 C CA . ASN A 1 93 ? 33.869 -2.588 -50.303 1.00 93.12 93 ASN A CA 1
ATOM 731 C C . ASN A 1 93 ? 33.713 -1.370 -51.227 1.00 93.12 93 ASN A C 1
ATOM 733 O O . ASN A 1 93 ? 33.690 -1.530 -52.436 1.00 93.12 93 ASN A O 1
ATOM 737 N N . PHE A 1 94 ? 33.592 -0.161 -50.677 1.00 91.44 94 PHE A N 1
ATOM 738 C CA . PHE A 1 94 ? 33.531 1.075 -51.461 1.00 91.44 94 PHE A CA 1
ATOM 739 C C . PHE A 1 94 ? 34.909 1.527 -51.970 1.00 91.44 94 PHE A C 1
ATOM 741 O O . PHE A 1 94 ? 35.001 2.152 -53.021 1.00 91.44 94 PHE A O 1
ATOM 748 N N . ILE A 1 95 ? 35.977 1.244 -51.214 1.00 91.31 95 ILE A N 1
ATOM 749 C CA . ILE A 1 95 ? 37.358 1.619 -51.570 1.00 91.31 95 ILE A CA 1
ATOM 750 C C . ILE A 1 95 ? 37.986 0.630 -52.569 1.00 91.31 95 ILE A C 1
ATOM 752 O O . ILE A 1 95 ? 38.916 1.002 -53.286 1.00 91.31 95 ILE A O 1
ATOM 756 N N . ARG A 1 96 ? 37.521 -0.621 -52.586 1.00 77.25 96 ARG A N 1
ATOM 757 C CA . ARG A 1 96 ? 38.028 -1.691 -53.453 1.00 77.25 96 ARG A CA 1
ATOM 758 C C . ARG A 1 96 ? 37.384 -1.666 -54.835 1.00 77.25 96 ARG A C 1
ATOM 760 O O . ARG A 1 96 ? 38.126 -1.959 -55.798 1.0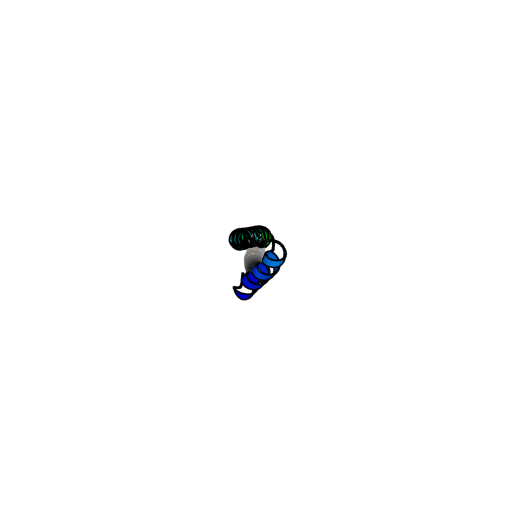0 77.25 96 ARG A O 1
#

Sequence (96 aa):
MDAATSLKLFQLTQEFIPDAEKAREFVSRIEQTVDQKFDEKSNILVTKNDLHSEMTQLRKEMADNKNDTLKFIVMVGLGQVITIIGAILAIINFIR

Organism: NCBI:txid1118202

Mean predicted aligned error: 12.95 Å

Foldseek 3Di:
DDPVVLVVQLVVLCVVPVDSVVSNVVSVVVVVVVVVVCVVVVVVDQDPVNVVVVVVVVVVVVVVVVVVVVVVVVVVVVVVVVVVVVVVVVVVVVVD

Radius of gyration: 35.4 Å; Cα contacts (8 Å, |Δi|>4): 17; chains: 1; bounding box: 66×16×96 Å

pLDDT: mean 86.16, std 6.88, range [64.19, 95.12]

Secondary structure (DSSP, 8-state):
--HHHHHHHHHHHHTT---HHHHHHHHHHHHHHHHHHHHHHHTTS--HHHHHHHHHHHHHHHHHHHHHHHHHHHHHHHHHHHHHHHHHHHHHHHH-